Protein AF-A0A6U0KB05-F1 (afdb_monomer_lite)

Radius of gyration: 17.19 Å; chains: 1; bounding box: 41×33×45 Å

Organism: NCBI:txid265543

pLDDT: mean 72.19, std 10.75, range [42.91, 88.06]

Structure (mmCIF, N/CA/C/O backbone):
data_AF-A0A6U0KB05-F1
#
_entry.id   AF-A0A6U0KB05-F1
#
loop_
_atom_site.group_PDB
_atom_site.id
_atom_site.type_symbol
_atom_site.label_atom_id
_atom_site.label_alt_id
_atom_site.label_comp_id
_atom_site.label_asym_id
_atom_site.label_entity_id
_atom_site.label_seq_id
_atom_site.pdbx_PDB_ins_code
_atom_site.Cartn_x
_atom_site.Cartn_y
_atom_site.Cartn_z
_atom_site.occupancy
_atom_site.B_iso_or_equiv
_atom_site.auth_seq_id
_atom_site.auth_comp_id
_atom_site.auth_asym_id
_atom_site.auth_atom_id
_atom_site.pdbx_PDB_model_num
ATOM 1 N N . ILE A 1 1 ? 11.069 2.392 7.521 1.00 43.94 1 ILE A N 1
ATOM 2 C CA . ILE A 1 1 ? 9.882 2.850 8.291 1.00 43.94 1 ILE A CA 1
ATOM 3 C C . ILE A 1 1 ? 8.887 1.695 8.330 1.00 43.94 1 ILE A C 1
ATOM 5 O O . ILE A 1 1 ? 8.514 1.221 7.269 1.00 43.94 1 ILE A O 1
ATOM 9 N N . ASN A 1 2 ? 8.535 1.184 9.514 1.00 46.66 2 ASN A N 1
ATOM 10 C CA . ASN A 1 2 ? 7.581 0.079 9.683 1.00 46.66 2 ASN A CA 1
ATOM 11 C C . ASN A 1 2 ? 6.226 0.661 10.124 1.00 46.66 2 ASN A C 1
ATOM 13 O O . ASN A 1 2 ? 6.179 1.377 11.124 1.00 46.66 2 ASN A O 1
ATOM 17 N N . LEU A 1 3 ? 5.142 0.369 9.396 1.00 53.34 3 LEU A N 1
ATOM 18 C CA . LEU A 1 3 ? 3.786 0.839 9.732 1.00 53.34 3 LEU A CA 1
ATOM 19 C C . LEU A 1 3 ? 3.323 0.333 11.111 1.00 53.34 3 LEU A C 1
ATOM 21 O O . LEU A 1 3 ? 2.650 1.054 11.840 1.00 53.34 3 LEU A O 1
ATOM 25 N N . GLY A 1 4 ? 3.775 -0.854 11.521 1.00 56.69 4 GLY A N 1
ATOM 26 C CA . GLY A 1 4 ? 3.561 -1.422 12.851 1.00 56.69 4 GLY A CA 1
ATOM 27 C C . GLY A 1 4 ? 4.433 -0.813 13.956 1.00 56.69 4 GLY A C 1
ATOM 28 O O . GLY A 1 4 ? 4.312 -1.218 15.107 1.00 56.69 4 GLY A O 1
ATOM 29 N N . ALA A 1 5 ? 5.303 0.158 13.672 1.00 58.22 5 ALA A N 1
ATOM 30 C CA . ALA A 1 5 ? 6.070 0.863 14.705 1.00 58.22 5 ALA A CA 1
ATOM 31 C C . ALA A 1 5 ? 5.366 2.131 15.227 1.00 58.22 5 ALA A C 1
ATOM 33 O O . ALA A 1 5 ? 5.865 2.763 16.156 1.00 58.22 5 ALA A O 1
ATOM 34 N N . ASN A 1 6 ? 4.214 2.513 14.662 1.00 64.62 6 ASN A N 1
ATOM 35 C CA . ASN A 1 6 ? 3.488 3.710 15.083 1.00 64.62 6 ASN A CA 1
ATOM 36 C C . ASN A 1 6 ? 2.859 3.506 16.484 1.00 64.62 6 ASN A C 1
ATOM 38 O O . ASN A 1 6 ? 2.080 2.573 16.665 1.00 64.62 6 ASN A O 1
ATOM 42 N N . PRO A 1 7 ? 3.176 4.344 17.494 1.00 67.69 7 PRO A N 1
ATOM 43 C CA . PRO A 1 7 ? 2.682 4.162 18.862 1.00 67.69 7 PRO A CA 1
ATOM 44 C C . PRO A 1 7 ? 1.182 4.457 19.025 1.00 67.69 7 PRO A C 1
ATOM 46 O O . PRO A 1 7 ? 0.604 4.077 20.039 1.00 67.69 7 PRO A O 1
ATOM 49 N N . VAL A 1 8 ? 0.557 5.116 18.046 1.00 74.56 8 VAL A N 1
ATOM 50 C CA . VAL A 1 8 ? -0.844 5.557 18.092 1.00 74.56 8 VAL A CA 1
ATOM 51 C C . VAL A 1 8 ? -1.741 4.669 17.232 1.00 74.56 8 VAL A C 1
ATOM 53 O O . VAL A 1 8 ? -2.814 4.266 17.681 1.00 74.56 8 VAL A O 1
ATOM 56 N N . LEU A 1 9 ? -1.301 4.338 16.017 1.00 77.38 9 LEU A N 1
ATOM 57 C CA . LEU A 1 9 ? -2.075 3.564 15.044 1.00 77.38 9 LEU A CA 1
ATOM 58 C C . LEU A 1 9 ? -1.408 2.220 14.756 1.00 77.38 9 LEU A C 1
ATOM 60 O O . LEU A 1 9 ? -0.189 2.137 14.635 1.00 77.38 9 LEU A O 1
ATOM 64 N N . ALA A 1 10 ? -2.212 1.175 14.612 1.00 77.88 10 ALA A N 1
ATOM 65 C CA . ALA A 1 10 ? -1.783 -0.125 14.122 1.00 77.88 10 ALA A CA 1
ATOM 66 C C . ALA A 1 10 ? -2.447 -0.406 12.763 1.00 77.88 10 ALA A C 1
ATOM 68 O O . ALA A 1 10 ? -3.619 -0.062 12.589 1.00 77.88 10 ALA A O 1
ATOM 69 N N . PRO A 1 11 ? -1.729 -1.013 11.799 1.00 80.31 11 PRO A N 1
ATOM 70 C CA . PRO A 1 11 ? -2.368 -1.522 10.594 1.00 80.31 11 PRO A CA 1
ATOM 71 C C . PRO A 1 11 ? -3.295 -2.686 10.964 1.00 80.31 11 PRO A C 1
ATOM 73 O O . PRO A 1 11 ? -2.890 -3.577 11.710 1.00 80.31 11 PRO A O 1
ATOM 76 N N . ALA A 1 12 ? -4.524 -2.662 10.454 1.00 79.75 12 ALA A N 1
ATOM 77 C CA . ALA A 1 12 ? -5.487 -3.752 10.577 1.00 79.75 12 ALA A CA 1
ATOM 78 C C . ALA A 1 12 ? -5.513 -4.581 9.288 1.00 79.75 12 ALA A C 1
ATOM 80 O O . ALA A 1 12 ? -5.008 -5.699 9.268 1.00 79.75 12 ALA A O 1
ATOM 81 N N . ALA A 1 13 ? -6.024 -4.002 8.200 1.00 79.50 13 ALA A N 1
ATOM 82 C CA . ALA A 1 13 ? -6.025 -4.610 6.874 1.00 79.50 13 ALA A CA 1
ATOM 83 C C . ALA A 1 13 ? -5.162 -3.786 5.914 1.00 79.50 13 ALA A C 1
ATOM 85 O O . ALA A 1 13 ? -5.209 -2.555 5.915 1.00 79.50 13 ALA A O 1
ATOM 86 N N . ILE A 1 14 ? -4.368 -4.472 5.095 1.00 79.12 14 ILE A N 1
ATOM 87 C CA . ILE A 1 14 ? -3.582 -3.867 4.020 1.00 79.12 14 ILE A CA 1
ATOM 88 C C . ILE A 1 14 ? -3.907 -4.633 2.749 1.00 79.12 14 ILE A C 1
ATOM 90 O O . ILE A 1 14 ? -3.694 -5.840 2.688 1.00 79.12 14 ILE A O 1
ATOM 94 N N . TYR A 1 15 ? -4.402 -3.933 1.737 1.00 81.94 15 TYR A N 1
ATOM 95 C CA . TYR A 1 15 ? -4.640 -4.508 0.420 1.00 81.94 15 TYR A CA 1
ATOM 96 C C . TYR A 1 15 ? -4.297 -3.504 -0.672 1.00 81.94 15 TYR A C 1
ATOM 98 O O . TYR A 1 15 ? -4.194 -2.298 -0.443 1.00 81.94 15 TYR A O 1
ATOM 106 N N . GLN A 1 16 ? -4.083 -4.011 -1.877 1.00 78.12 16 GLN A N 1
ATOM 107 C CA . GLN A 1 16 ? -3.635 -3.210 -3.002 1.00 78.12 16 GLN A CA 1
ATOM 108 C C . GLN A 1 16 ? -4.534 -3.478 -4.202 1.00 78.12 16 GLN A C 1
ATOM 110 O O . GLN A 1 16 ? -4.690 -4.616 -4.632 1.00 78.12 16 GLN A O 1
ATOM 115 N N . LYS A 1 17 ? -5.117 -2.415 -4.758 1.00 81.25 17 LYS A N 1
ATOM 116 C CA . LYS A 1 17 ? -5.836 -2.463 -6.030 1.00 81.25 17 LYS A CA 1
ATOM 117 C C . LYS A 1 17 ? -4.906 -1.973 -7.129 1.00 81.25 17 LYS A C 1
ATOM 119 O O . LYS A 1 17 ? -4.526 -0.803 -7.133 1.00 81.25 17 LYS A O 1
ATOM 124 N N . ILE A 1 18 ? -4.540 -2.858 -8.048 1.00 78.31 18 ILE A N 1
ATOM 125 C CA . ILE A 1 18 ? -3.645 -2.542 -9.164 1.00 78.31 18 ILE A CA 1
ATOM 126 C C . ILE A 1 18 ? -4.476 -2.497 -10.447 1.00 78.31 18 ILE A C 1
ATOM 128 O O . ILE A 1 18 ? -5.057 -3.502 -10.841 1.00 78.31 18 ILE A O 1
ATOM 132 N N . ASP A 1 19 ? -4.526 -1.326 -11.077 1.00 79.81 19 ASP A N 1
ATOM 133 C CA . ASP A 1 19 ? -5.111 -1.088 -12.399 1.00 79.81 19 ASP A CA 1
ATOM 134 C C . ASP A 1 19 ? -4.071 -0.326 -13.241 1.00 79.81 19 ASP A C 1
ATOM 136 O O . ASP A 1 19 ? -3.978 0.905 -13.154 1.00 79.81 19 ASP A O 1
ATOM 140 N N . PRO A 1 20 ? -3.174 -1.044 -13.947 1.00 78.31 20 PRO A N 1
ATOM 141 C CA . PRO A 1 20 ? -1.983 -0.455 -14.549 1.00 78.31 20 PRO A CA 1
ATOM 142 C C . PRO A 1 20 ? -2.296 0.752 -15.455 1.00 78.31 20 PRO A C 1
ATOM 144 O O . PRO A 1 20 ? -3.207 0.680 -16.276 1.00 78.31 20 PRO A O 1
ATOM 147 N N . PRO A 1 21 ? -1.519 1.852 -15.373 1.00 74.75 21 PRO A N 1
ATOM 148 C CA . PRO A 1 21 ? -0.262 2.019 -14.632 1.00 74.75 21 PRO A CA 1
ATOM 149 C C . PRO A 1 21 ? -0.439 2.479 -13.171 1.00 74.75 21 PRO A C 1
ATOM 151 O O . PRO A 1 21 ? 0.536 2.870 -12.524 1.00 74.75 21 PRO A O 1
ATOM 154 N N . THR A 1 22 ? -1.665 2.479 -12.650 1.00 79.62 22 THR A N 1
ATOM 155 C CA . THR A 1 22 ? -2.004 2.999 -11.326 1.00 79.62 22 THR A CA 1
ATOM 156 C C . THR A 1 22 ? -2.159 1.871 -10.305 1.00 79.62 22 THR A C 1
ATOM 158 O O . THR A 1 22 ? -2.719 0.814 -10.569 1.00 79.62 22 THR A O 1
ATOM 161 N N . ALA A 1 23 ? -1.669 2.100 -9.092 1.00 80.44 23 ALA A N 1
ATOM 162 C CA . ALA A 1 23 ? -1.904 1.237 -7.947 1.00 80.44 23 ALA A CA 1
ATOM 163 C C . ALA A 1 23 ? -2.415 2.068 -6.771 1.00 80.44 23 ALA A C 1
ATOM 165 O O . ALA A 1 23 ? -1.831 3.097 -6.423 1.00 80.44 23 ALA A O 1
ATOM 166 N N . VAL A 1 24 ? -3.494 1.609 -6.146 1.00 82.25 24 VAL A N 1
ATOM 167 C CA . VAL A 1 24 ? -4.075 2.200 -4.942 1.00 82.25 24 VAL A CA 1
ATOM 168 C C . VAL A 1 24 ? -3.810 1.251 -3.781 1.00 82.25 24 VAL A C 1
ATOM 170 O O . VAL A 1 24 ? -4.349 0.147 -3.739 1.00 82.25 24 VAL A O 1
ATOM 173 N N . ASN A 1 25 ? -2.960 1.672 -2.848 1.00 81.50 25 ASN A N 1
ATOM 174 C CA . ASN A 1 25 ? -2.724 0.942 -1.605 1.00 81.50 25 ASN A CA 1
ATOM 175 C C . ASN A 1 25 ? -3.758 1.393 -0.584 1.00 81.50 25 ASN A C 1
ATOM 177 O O . ASN A 1 25 ? -3.850 2.586 -0.301 1.00 81.50 25 ASN A O 1
ATOM 181 N N . ILE A 1 26 ? -4.523 0.458 -0.042 1.00 82.75 26 ILE A N 1
ATOM 182 C CA . ILE A 1 26 ? -5.572 0.732 0.926 1.00 82.75 26 ILE A CA 1
ATOM 183 C C . ILE A 1 26 ? -5.140 0.137 2.261 1.00 82.75 26 ILE A C 1
ATOM 185 O O . ILE A 1 26 ? -4.865 -1.057 2.372 1.00 82.75 26 ILE A O 1
ATOM 189 N N . ILE A 1 27 ? -5.006 1.008 3.256 1.00 83.88 27 ILE A N 1
ATOM 190 C CA . ILE A 1 27 ? -4.484 0.687 4.580 1.00 83.88 27 ILE A CA 1
ATOM 191 C C . ILE A 1 27 ? -5.536 1.102 5.599 1.00 83.88 27 ILE A C 1
ATOM 193 O O . ILE A 1 27 ? -5.767 2.294 5.806 1.00 83.88 27 ILE A O 1
ATOM 197 N N . ASP A 1 28 ? -6.142 0.123 6.255 1.00 84.31 28 ASP A N 1
ATOM 198 C CA . ASP A 1 28 ? -7.041 0.358 7.375 1.00 84.31 28 ASP A CA 1
ATOM 199 C C . ASP A 1 28 ? -6.219 0.467 8.659 1.00 84.31 28 ASP A C 1
ATOM 201 O O . ASP A 1 28 ? -5.429 -0.414 9.006 1.00 84.31 28 ASP A O 1
ATOM 205 N N . LEU A 1 29 ? -6.377 1.591 9.348 1.00 84.25 29 LEU A N 1
ATOM 206 C CA . LEU A 1 29 ? -5.658 1.956 10.557 1.00 84.25 29 LEU A CA 1
ATOM 207 C C . LEU A 1 29 ? -6.631 1.955 11.729 1.00 84.25 29 LEU A C 1
ATOM 209 O O . LEU A 1 29 ? -7.668 2.616 11.687 1.00 84.25 29 LEU A O 1
ATOM 213 N N . VAL A 1 30 ? -6.261 1.260 12.799 1.00 84.81 30 VAL A N 1
ATOM 214 C CA . VAL A 1 30 ? -7.014 1.241 14.057 1.00 84.81 30 VAL A CA 1
ATOM 215 C C . VAL A 1 30 ? -6.175 1.844 15.180 1.00 84.81 30 VAL A C 1
ATOM 217 O O . VAL A 1 30 ? -4.941 1.751 15.146 1.00 84.81 30 VAL A O 1
ATOM 220 N N . PRO A 1 31 ? -6.791 2.450 16.208 1.00 81.00 31 PRO A N 1
ATOM 221 C CA . PRO A 1 31 ? -6.075 2.821 17.418 1.00 81.00 31 PRO A CA 1
ATOM 222 C C . PRO A 1 31 ? -5.355 1.609 18.011 1.00 81.00 31 PRO A C 1
ATOM 224 O O . PRO A 1 31 ? -5.935 0.535 18.171 1.00 81.00 31 PRO A O 1
ATOM 227 N N . ARG A 1 32 ? -4.094 1.775 18.410 1.00 79.50 32 ARG A N 1
ATOM 228 C CA . ARG A 1 32 ? -3.309 0.673 18.985 1.00 79.50 32 ARG A CA 1
ATOM 229 C C . ARG A 1 32 ? -3.969 0.067 20.229 1.00 79.50 32 ARG A C 1
ATOM 231 O O . ARG A 1 32 ? -3.918 -1.144 20.418 1.00 79.50 32 ARG A O 1
ATOM 238 N N . ILE A 1 33 ? -4.652 0.874 21.039 1.00 78.94 33 ILE A N 1
ATOM 239 C CA . ILE A 1 33 ? -5.407 0.376 22.197 1.00 78.94 33 ILE A CA 1
ATOM 240 C C . ILE A 1 33 ? -6.531 -0.593 21.798 1.00 78.94 33 ILE A C 1
ATOM 242 O O . ILE A 1 33 ? -6.741 -1.579 22.491 1.00 78.94 33 ILE A O 1
ATOM 246 N N . GLN A 1 34 ? -7.182 -0.377 20.652 1.00 80.12 34 GLN A N 1
ATOM 247 C CA . GLN A 1 34 ? -8.208 -1.277 20.120 1.00 80.12 34 GLN A CA 1
ATOM 248 C C . GLN A 1 34 ? -7.601 -2.597 19.633 1.00 80.12 34 GLN A C 1
ATOM 250 O O . GLN A 1 34 ? -8.201 -3.646 19.826 1.00 80.12 34 GLN A O 1
ATOM 255 N N . SER A 1 35 ? -6.387 -2.570 19.067 1.00 72.81 35 SER A N 1
ATOM 256 C CA . SER A 1 35 ? -5.675 -3.805 18.699 1.00 72.81 35 SER A CA 1
ATOM 257 C C . SER A 1 35 ? -5.213 -4.630 19.911 1.00 72.81 35 SER A C 1
ATOM 259 O O . SER A 1 35 ? -5.003 -5.832 19.789 1.00 72.81 35 SER A O 1
ATOM 261 N N . LEU A 1 36 ? -5.048 -3.993 21.077 1.00 77.44 36 LEU A N 1
ATOM 262 C CA . LEU A 1 36 ? -4.567 -4.633 22.308 1.00 77.44 36 LEU A CA 1
ATOM 263 C C . LEU A 1 36 ? -5.695 -5.038 23.267 1.00 77.44 36 LEU A C 1
ATOM 265 O O . LEU A 1 36 ? -5.503 -5.944 24.074 1.00 77.44 36 LEU A O 1
ATOM 269 N N . LEU A 1 37 ? -6.850 -4.372 23.202 1.00 78.50 37 LEU A N 1
ATOM 270 C CA . LEU A 1 37 ? -8.002 -4.606 24.071 1.00 78.50 37 LEU A CA 1
ATOM 271 C C . LEU A 1 37 ? -9.248 -4.915 23.224 1.00 78.50 37 LEU A C 1
ATOM 273 O O . LEU A 1 37 ? -10.007 -3.997 22.889 1.00 78.50 37 LEU A O 1
ATOM 277 N N . PRO A 1 38 ? -9.483 -6.195 22.881 1.00 66.00 38 PRO A N 1
ATOM 278 C CA . PRO A 1 38 ? -10.697 -6.603 22.183 1.00 66.00 38 PRO A CA 1
ATOM 279 C C . PRO A 1 38 ? -11.913 -6.370 23.096 1.00 66.00 38 PRO A C 1
ATOM 281 O O . PRO A 1 38 ? -12.015 -6.961 24.168 1.00 66.00 38 PRO A O 1
ATOM 284 N N . GLY A 1 39 ? -12.809 -5.462 22.697 1.00 71.94 39 GLY A N 1
ATOM 285 C CA . GLY A 1 39 ? -13.997 -5.071 23.473 1.00 71.94 39 GLY A CA 1
ATOM 286 C C . GLY A 1 39 ? -14.298 -3.570 23.466 1.00 71.94 39 GLY A C 1
ATOM 287 O O . GLY A 1 39 ? -15.392 -3.163 23.852 1.00 71.94 39 GLY A O 1
ATOM 288 N N . LEU A 1 40 ? -13.357 -2.739 23.007 1.00 75.31 40 LEU A N 1
ATOM 289 C CA . LEU A 1 40 ? -13.638 -1.334 22.720 1.00 75.31 40 LEU A CA 1
ATOM 290 C C . LEU A 1 40 ? -14.445 -1.197 21.419 1.00 75.31 40 LEU A C 1
ATOM 292 O O . LEU A 1 40 ? -14.210 -1.969 20.486 1.00 75.31 40 LEU A O 1
ATOM 296 N N . PRO A 1 41 ? -15.347 -0.202 21.326 1.00 76.94 41 PRO A N 1
ATOM 297 C CA . PRO A 1 41 ? -16.022 0.117 20.078 1.00 76.94 41 PRO A CA 1
ATOM 298 C C . PRO A 1 41 ? -14.994 0.372 18.967 1.00 76.94 41 PRO A C 1
ATOM 300 O O . PRO A 1 41 ? -14.039 1.132 19.185 1.00 76.94 41 PRO A O 1
ATOM 303 N N . PRO A 1 42 ? -15.153 -0.254 17.795 1.00 78.44 42 PRO A N 1
ATOM 304 C CA . PRO A 1 42 ? -14.175 -0.142 16.728 1.00 78.44 42 PRO A CA 1
ATOM 305 C C . PRO A 1 42 ? -14.136 1.271 16.135 1.00 78.44 42 PRO A C 1
ATOM 307 O O . PRO A 1 42 ? -15.144 1.959 15.974 1.00 78.44 42 PRO A O 1
ATOM 310 N N . ASN A 1 43 ? -12.922 1.714 15.839 1.00 81.62 43 ASN A N 1
ATOM 311 C CA . ASN A 1 43 ? -12.606 2.927 15.114 1.00 81.62 43 ASN A 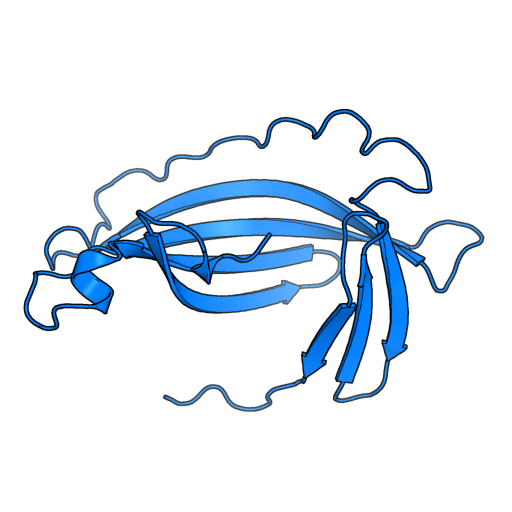CA 1
ATOM 312 C C . ASN A 1 43 ? -11.635 2.551 13.998 1.00 81.62 43 ASN A C 1
ATOM 314 O O . ASN A 1 43 ? -10.551 2.027 14.268 1.00 81.62 43 ASN A O 1
ATOM 318 N N . VAL A 1 44 ? -12.019 2.818 12.757 1.00 84.44 44 VAL A N 1
ATOM 319 C CA . VAL A 1 44 ? -11.247 2.466 11.568 1.00 84.44 44 VAL A CA 1
ATOM 320 C C . VAL A 1 44 ? -11.067 3.712 10.718 1.00 84.44 44 VAL A C 1
ATOM 322 O O . VAL A 1 44 ? -12.033 4.348 10.297 1.00 84.44 44 VAL A O 1
ATOM 325 N N . LEU A 1 45 ? -9.812 4.050 10.447 1.00 83.06 45 LEU A N 1
ATOM 326 C CA . LEU A 1 45 ? -9.422 5.096 9.515 1.00 83.06 45 LEU A CA 1
ATOM 327 C C . LEU A 1 45 ? -8.780 4.445 8.292 1.00 83.06 45 LEU A C 1
ATOM 329 O O . LEU A 1 45 ? -7.732 3.818 8.407 1.00 83.06 45 LEU A O 1
ATOM 333 N N . ARG A 1 46 ? -9.367 4.633 7.115 1.00 84.44 46 ARG A N 1
ATOM 334 C CA . ARG A 1 46 ? -8.824 4.120 5.859 1.00 84.44 46 ARG A CA 1
ATOM 335 C C . ARG A 1 46 ? -7.952 5.161 5.185 1.00 84.44 46 ARG A C 1
ATOM 337 O O . ARG A 1 46 ? -8.394 6.281 4.931 1.00 84.44 46 ARG A O 1
ATOM 344 N N . ALA A 1 47 ? -6.730 4.766 4.858 1.00 82.94 47 ALA A N 1
ATOM 345 C CA . ALA A 1 47 ? -5.820 5.517 4.014 1.00 82.94 47 ALA A CA 1
ATOM 346 C C . ALA A 1 47 ? -5.744 4.877 2.625 1.00 82.94 47 ALA A C 1
ATOM 348 O O . ALA A 1 47 ? -5.306 3.740 2.490 1.00 82.94 47 ALA A O 1
ATOM 349 N N . GLU A 1 48 ? -6.135 5.617 1.591 1.00 82.44 48 GLU A N 1
ATOM 350 C CA . GLU A 1 48 ? -5.980 5.214 0.192 1.00 82.44 48 GLU A CA 1
ATOM 351 C C . GLU A 1 48 ? -4.824 6.003 -0.423 1.00 82.44 48 GLU A C 1
ATOM 353 O O . GLU A 1 48 ? -4.908 7.221 -0.587 1.00 82.44 48 GLU A O 1
ATOM 358 N N . VAL A 1 49 ? -3.735 5.316 -0.759 1.00 81.31 49 VAL A N 1
ATOM 359 C CA . VAL A 1 49 ? -2.528 5.897 -1.351 1.00 81.31 49 VAL A CA 1
ATOM 360 C C . VAL A 1 49 ? -2.476 5.552 -2.827 1.00 81.31 49 VAL A C 1
ATOM 362 O O . VAL A 1 49 ? -2.189 4.415 -3.201 1.00 81.31 49 VAL A O 1
ATOM 365 N N . THR A 1 50 ? -2.736 6.548 -3.671 1.00 80.50 50 THR A N 1
ATOM 366 C CA . THR A 1 50 ? -2.703 6.388 -5.126 1.00 80.50 50 THR A CA 1
ATOM 367 C C . THR A 1 50 ? -1.297 6.635 -5.644 1.00 80.50 50 THR A C 1
ATOM 369 O O . THR A 1 50 ? -0.715 7.702 -5.438 1.00 80.50 50 THR A O 1
ATOM 372 N N . THR A 1 51 ? -0.769 5.654 -6.362 1.00 78.00 51 THR A N 1
ATOM 373 C CA . THR A 1 51 ? 0.568 5.668 -6.950 1.00 78.00 51 THR A CA 1
ATOM 374 C C . THR A 1 51 ? 0.504 5.344 -8.435 1.00 78.00 51 THR A C 1
ATOM 376 O O . THR A 1 51 ? -0.321 4.537 -8.851 1.00 78.00 51 THR A O 1
ATOM 379 N N . THR A 1 52 ? 1.364 5.957 -9.241 1.00 77.00 52 THR A N 1
ATOM 380 C CA . THR A 1 52 ? 1.552 5.591 -10.650 1.00 77.00 52 THR A CA 1
ATOM 381 C C . THR A 1 52 ? 2.966 5.078 -10.846 1.00 77.00 52 THR A C 1
ATOM 383 O O . THR A 1 52 ? 3.929 5.746 -10.462 1.00 77.00 52 THR A O 1
ATOM 386 N N . ALA A 1 53 ? 3.091 3.907 -11.460 1.00 76.00 53 ALA A N 1
ATOM 387 C CA . ALA A 1 53 ? 4.374 3.361 -11.864 1.00 76.00 53 ALA A CA 1
ATOM 388 C C . ALA A 1 53 ? 4.762 3.889 -13.250 1.00 76.00 53 ALA A C 1
ATOM 390 O O . ALA A 1 53 ? 3.935 3.938 -14.160 1.00 76.00 53 ALA A O 1
ATOM 391 N N . TYR A 1 54 ? 6.029 4.257 -13.431 1.00 73.38 54 TYR A N 1
ATOM 392 C CA . TYR A 1 54 ? 6.572 4.589 -14.747 1.00 73.38 54 TYR A CA 1
ATOM 393 C C . TYR A 1 54 ? 7.927 3.919 -14.970 1.00 73.38 54 TYR A C 1
ATOM 395 O O . TYR A 1 54 ? 8.798 3.904 -14.095 1.00 73.38 54 TYR A O 1
ATOM 403 N N . SER A 1 55 ? 8.112 3.374 -16.173 1.00 71.06 55 SER A N 1
ATOM 404 C CA . SER A 1 55 ? 9.406 2.869 -16.624 1.00 71.06 55 SER A CA 1
ATOM 405 C C . SER A 1 55 ? 10.310 4.035 -16.995 1.00 71.06 55 SER A C 1
ATOM 407 O O . SER A 1 55 ? 9.877 4.974 -17.671 1.00 71.06 55 SER A O 1
ATOM 409 N N . ARG A 1 56 ? 11.586 3.968 -16.625 1.00 68.06 56 ARG A N 1
ATOM 410 C CA . ARG A 1 56 ? 12.546 4.994 -17.028 1.00 68.06 56 ARG A CA 1
ATOM 411 C C . ARG A 1 56 ? 13.163 4.661 -18.386 1.00 68.06 56 ARG A C 1
ATOM 413 O O . ARG A 1 56 ? 13.632 3.547 -18.614 1.00 68.06 56 ARG A O 1
ATOM 420 N N . VAL A 1 57 ? 13.226 5.663 -19.263 1.00 64.19 57 VAL A N 1
ATOM 421 C CA . VAL A 1 57 ? 13.950 5.571 -20.539 1.00 64.19 57 VAL A CA 1
ATOM 422 C C . VAL A 1 57 ? 15.405 5.172 -20.252 1.00 64.19 57 VAL A C 1
ATOM 424 O O . VAL A 1 57 ? 16.060 5.787 -19.410 1.00 64.19 57 VAL A O 1
ATOM 427 N N . ASN A 1 58 ? 15.891 4.131 -20.934 1.00 70.62 58 ASN A N 1
ATOM 428 C CA . ASN A 1 58 ? 17.235 3.543 -20.801 1.00 70.62 58 ASN A CA 1
ATOM 429 C C . ASN A 1 58 ? 17.535 2.763 -19.500 1.00 70.62 58 ASN A C 1
ATOM 431 O O . ASN A 1 58 ? 18.695 2.439 -19.260 1.00 70.62 58 ASN A O 1
ATOM 435 N N . MET A 1 59 ? 16.538 2.431 -18.665 1.00 69.94 59 MET A N 1
ATOM 436 C CA . MET A 1 59 ? 16.733 1.587 -17.469 1.00 69.94 59 MET A CA 1
ATOM 437 C C . MET A 1 59 ? 15.562 0.600 -17.275 1.00 69.94 59 MET A C 1
ATOM 439 O O . MET A 1 59 ? 14.713 0.828 -16.416 1.00 69.94 59 MET A O 1
ATOM 443 N N . PRO A 1 60 ? 15.497 -0.502 -18.049 1.00 67.94 60 PRO A N 1
ATOM 444 C CA . PRO A 1 60 ? 14.336 -1.402 -18.077 1.00 67.94 60 PRO A CA 1
ATOM 445 C C . PRO A 1 60 ? 14.061 -2.136 -16.752 1.00 67.94 60 PRO A C 1
ATOM 447 O O . PRO A 1 60 ? 12.927 -2.527 -16.507 1.00 67.94 60 PRO A O 1
ATOM 450 N N . GLY A 1 61 ? 15.065 -2.292 -15.882 1.00 70.19 61 GLY A N 1
ATOM 451 C CA . GLY A 1 61 ? 14.908 -2.894 -14.549 1.00 70.19 61 GLY A CA 1
ATOM 452 C C . GLY A 1 61 ? 14.535 -1.908 -13.436 1.00 70.19 61 GLY A C 1
ATOM 453 O O . GLY A 1 61 ? 14.463 -2.307 -12.277 1.00 70.19 61 GLY A O 1
ATOM 454 N N . ARG A 1 62 ? 14.333 -0.621 -13.755 1.00 71.69 62 ARG A N 1
ATOM 455 C CA . ARG A 1 62 ? 14.061 0.428 -12.766 1.00 71.69 62 ARG A CA 1
ATOM 456 C C . ARG A 1 62 ? 12.692 1.050 -12.986 1.00 71.69 62 ARG A C 1
ATOM 458 O O . ARG A 1 62 ? 12.389 1.564 -14.065 1.00 71.69 62 ARG A O 1
ATOM 465 N N . VAL A 1 63 ? 11.910 1.077 -11.916 1.00 73.75 63 VAL A N 1
ATOM 466 C CA . VAL A 1 63 ? 10.575 1.667 -11.886 1.00 73.75 63 VAL A CA 1
ATOM 467 C C . VAL A 1 63 ? 10.569 2.821 -10.894 1.00 73.75 63 VAL A C 1
ATOM 469 O O . VAL A 1 63 ? 11.030 2.705 -9.757 1.00 73.75 63 VAL A O 1
ATOM 472 N N . GLY A 1 64 ? 10.070 3.969 -11.343 1.00 71.44 64 GLY A N 1
ATOM 473 C CA . GLY A 1 64 ? 9.736 5.071 -10.450 1.00 71.44 64 GLY A CA 1
ATOM 474 C C . GLY A 1 64 ? 8.285 4.952 -10.004 1.00 71.44 64 GLY A C 1
ATOM 475 O O . GLY A 1 64 ? 7.421 4.605 -10.812 1.00 71.44 64 GLY A O 1
ATOM 476 N N . LEU A 1 65 ? 8.016 5.258 -8.734 1.00 73.25 65 LEU A N 1
ATOM 477 C CA . LEU A 1 65 ? 6.654 5.433 -8.239 1.00 73.25 65 LEU A CA 1
ATOM 478 C C . LEU A 1 65 ? 6.386 6.920 -8.017 1.00 73.25 65 LEU A C 1
ATOM 480 O O . LEU A 1 65 ? 7.099 7.591 -7.271 1.00 73.25 65 LEU A O 1
ATOM 484 N N . VAL A 1 66 ? 5.333 7.430 -8.648 1.00 73.19 66 VAL A N 1
ATOM 485 C CA . VAL A 1 66 ? 4.789 8.758 -8.363 1.00 73.19 66 VAL A CA 1
ATOM 486 C C . VAL A 1 66 ? 3.651 8.596 -7.373 1.00 73.19 66 VAL A C 1
ATOM 488 O O . VAL A 1 66 ? 2.665 7.932 -7.674 1.00 73.19 66 VAL A O 1
ATOM 491 N N . PHE A 1 67 ? 3.770 9.210 -6.201 1.00 71.25 67 PHE A N 1
ATOM 492 C CA . PHE A 1 67 ? 2.679 9.300 -5.233 1.00 71.25 67 PHE A CA 1
ATOM 493 C C . PHE A 1 67 ? 1.770 10.459 -5.641 1.00 71.25 67 PHE A C 1
ATOM 495 O O . PHE A 1 67 ? 2.162 11.619 -5.531 1.00 71.25 67 PHE A O 1
ATOM 502 N N . ASN A 1 68 ? 0.579 10.149 -6.148 1.00 72.94 68 ASN A N 1
ATOM 503 C CA . ASN A 1 68 ? -0.333 11.154 -6.695 1.00 72.94 68 ASN A CA 1
ATOM 50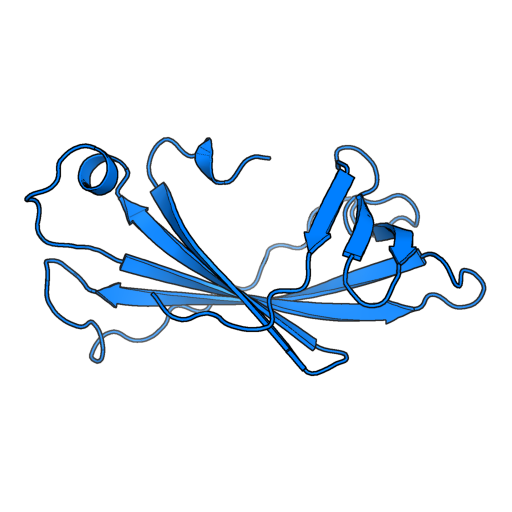4 C C . ASN A 1 68 ? -1.168 11.814 -5.598 1.00 72.94 68 ASN A C 1
ATOM 506 O O . ASN A 1 68 ? -1.293 13.034 -5.554 1.00 72.94 68 ASN A O 1
ATOM 510 N N . SER A 1 69 ? -1.755 11.005 -4.716 1.00 72.94 69 SER A N 1
ATOM 511 C CA . SER A 1 69 ? -2.696 11.486 -3.706 1.00 72.94 69 SER A CA 1
ATOM 512 C C . SER A 1 69 ? -2.833 10.503 -2.558 1.00 72.94 69 SER A C 1
ATOM 514 O O . SER A 1 69 ? -2.680 9.293 -2.743 1.00 72.94 69 SER A O 1
ATOM 516 N N . VAL A 1 70 ? -3.196 11.033 -1.388 1.00 75.69 70 VAL A N 1
ATOM 517 C CA . VAL A 1 70 ? -3.674 10.229 -0.267 1.00 75.69 70 VAL A CA 1
ATOM 518 C C . VAL A 1 70 ? -5.021 10.735 0.207 1.00 75.69 70 VAL A C 1
ATOM 520 O O . VAL A 1 70 ? -5.216 11.927 0.446 1.00 75.69 70 VAL A O 1
ATOM 523 N N . LYS A 1 71 ? -5.957 9.802 0.334 1.00 78.06 71 LYS A N 1
ATOM 524 C CA . LYS A 1 71 ? -7.286 10.044 0.875 1.00 78.06 71 LYS A CA 1
ATOM 525 C C . LYS A 1 71 ? -7.376 9.361 2.229 1.00 78.06 71 LYS A C 1
ATOM 527 O O . LYS A 1 71 ? -7.147 8.159 2.322 1.00 78.06 71 LYS A O 1
ATOM 532 N N . LEU A 1 72 ? -7.681 10.129 3.268 1.00 79.62 72 LEU A N 1
ATOM 533 C CA . LEU A 1 72 ? -7.981 9.601 4.592 1.00 79.62 72 LEU A CA 1
ATOM 534 C C . LEU A 1 72 ? -9.488 9.698 4.800 1.00 79.62 72 LEU A C 1
ATOM 536 O O . LEU A 1 72 ? -10.060 10.784 4.711 1.00 79.62 72 LEU A O 1
ATOM 540 N N . GLN A 1 73 ? -10.140 8.574 5.062 1.00 79.50 73 GLN A N 1
ATOM 541 C CA . GLN A 1 73 ? -11.572 8.545 5.333 1.00 79.50 73 GLN A CA 1
ATOM 542 C C . GLN A 1 73 ? -11.847 7.699 6.573 1.00 79.50 73 GLN A C 1
ATOM 544 O O . GLN A 1 73 ? -11.343 6.576 6.668 1.00 79.50 73 GLN A O 1
ATOM 549 N N . PRO A 1 74 ? -12.607 8.217 7.548 1.00 80.38 74 PRO A N 1
ATOM 550 C CA . PRO A 1 74 ? -13.165 7.367 8.584 1.00 80.38 74 PRO A CA 1
ATOM 551 C C . PRO A 1 74 ? -14.052 6.313 7.909 1.00 80.38 74 PRO A C 1
ATOM 553 O O . PRO A 1 74 ? -14.861 6.655 7.053 1.00 80.38 74 PRO A O 1
ATOM 556 N N . VAL A 1 75 ? -13.864 5.044 8.256 1.00 83.06 75 VAL A N 1
ATOM 557 C CA . VAL A 1 75 ? -14.751 3.940 7.850 1.00 83.06 75 VAL A CA 1
ATOM 558 C C . VAL A 1 75 ? -15.716 3.635 8.985 1.00 83.06 75 VAL A C 1
ATOM 560 O O . VAL A 1 75 ? -16.908 3.459 8.763 1.00 83.06 75 VAL A O 1
ATOM 563 N N . GLU A 1 76 ? -15.209 3.646 10.216 1.00 80.81 76 GLU A N 1
ATOM 564 C CA . GLU A 1 76 ? -15.990 3.345 11.407 1.00 80.81 76 GLU A CA 1
ATOM 565 C C . GLU A 1 76 ? -15.540 4.243 12.557 1.00 80.81 76 GLU A C 1
ATOM 567 O O . GLU A 1 76 ? -14.340 4.450 12.760 1.00 80.81 76 GLU A O 1
ATOM 572 N N . VAL A 1 77 ? -16.494 4.793 13.308 1.00 79.31 77 VAL A N 1
ATOM 573 C CA . VAL A 1 77 ? -16.234 5.614 14.495 1.00 79.31 77 VAL A CA 1
ATOM 574 C C . VAL A 1 77 ? -17.133 5.129 15.624 1.00 79.31 77 VAL A C 1
ATOM 576 O O . VAL A 1 77 ? -18.355 5.194 15.531 1.00 79.31 77 VAL A O 1
ATOM 579 N N . MET A 1 78 ? -16.523 4.662 16.712 1.00 79.31 78 MET A N 1
ATOM 580 C CA . MET A 1 78 ? -17.215 4.109 17.880 1.00 79.31 78 MET A CA 1
ATOM 581 C C . MET A 1 78 ? -18.252 3.019 17.542 1.00 79.31 78 MET A C 1
ATOM 583 O O . MET A 1 78 ? -19.310 2.963 18.168 1.00 79.31 78 MET A O 1
ATOM 587 N N . GLY A 1 79 ? -17.968 2.147 16.572 1.00 72.62 79 GLY A N 1
ATOM 588 C CA . GLY A 1 79 ? -18.893 1.080 16.163 1.00 72.62 79 GLY A CA 1
ATOM 589 C C . GLY A 1 79 ? -20.013 1.507 15.215 1.00 72.62 79 GLY A C 1
ATOM 590 O O . GLY A 1 79 ? -20.929 0.727 14.975 1.00 72.62 79 GLY A O 1
ATOM 591 N N . MET A 1 80 ? -19.985 2.746 14.719 1.00 75.25 80 MET A N 1
ATOM 592 C CA . MET A 1 80 ? -20.939 3.250 13.732 1.00 75.25 80 MET A CA 1
ATOM 593 C C . MET A 1 80 ? -20.232 3.486 12.397 1.00 75.25 80 MET A C 1
ATOM 595 O O . MET A 1 80 ? -19.160 4.099 12.367 1.00 75.25 80 MET A O 1
ATOM 599 N N . GLU A 1 81 ? -20.844 3.030 11.301 1.00 77.31 81 GLU A N 1
ATOM 600 C CA . GLU A 1 81 ? -20.362 3.300 9.943 1.00 77.31 81 GLU A CA 1
ATOM 601 C C . GLU A 1 81 ? -20.289 4.810 9.700 1.00 77.31 81 GLU A C 1
ATOM 603 O O . GLU A 1 81 ? -21.218 5.571 9.989 1.00 77.31 81 GLU A O 1
ATOM 608 N N . ALA A 1 82 ? -19.149 5.254 9.185 1.00 71.19 82 ALA A N 1
ATOM 609 C CA . ALA A 1 82 ? -18.837 6.664 9.031 1.00 71.19 82 ALA A CA 1
ATOM 610 C C . ALA A 1 82 ? -19.246 7.234 7.661 1.00 71.19 82 ALA A C 1
ATOM 612 O O . ALA A 1 82 ? -18.692 8.247 7.234 1.00 71.19 82 ALA A O 1
ATOM 613 N N . ASP A 1 83 ? -20.255 6.647 7.009 1.00 65.56 83 ASP A N 1
ATOM 614 C CA . ASP A 1 83 ? -20.786 7.069 5.700 1.00 65.56 83 ASP A CA 1
ATOM 615 C C . ASP A 1 83 ? -21.226 8.548 5.657 1.00 65.56 83 ASP A C 1
ATOM 617 O O . ASP A 1 83 ? -21.308 9.157 4.590 1.00 65.56 83 ASP A O 1
ATOM 621 N N . ALA A 1 84 ? -21.472 9.158 6.821 1.00 58.88 84 ALA A N 1
ATOM 622 C CA . ALA A 1 84 ? -21.851 10.563 6.967 1.00 58.88 84 ALA A CA 1
ATOM 623 C C . ALA A 1 84 ? -20.668 11.540 7.152 1.00 58.88 84 ALA A C 1
ATOM 625 O O . ALA A 1 84 ? -20.897 12.751 7.234 1.00 58.88 84 ALA A O 1
ATOM 626 N N . LEU A 1 85 ? -19.418 11.065 7.249 1.00 57.81 85 LEU A N 1
ATOM 627 C CA . LEU A 1 85 ? -18.248 11.923 7.457 1.00 57.81 85 LEU A CA 1
ATOM 628 C C . LEU A 1 85 ? -17.511 12.187 6.135 1.00 57.81 85 LEU A C 1
ATOM 630 O O . LEU A 1 85 ? -17.108 11.245 5.451 1.00 57.81 85 LEU A O 1
ATOM 634 N N . PRO A 1 86 ? -17.291 13.460 5.752 1.00 56.19 86 PRO A N 1
ATOM 635 C CA . PRO A 1 86 ? -16.609 13.767 4.505 1.00 56.19 86 PRO A CA 1
ATOM 636 C C . PRO A 1 86 ? -15.155 13.263 4.544 1.00 56.19 86 PRO A C 1
ATOM 638 O O . PRO A 1 86 ? -14.469 13.441 5.557 1.00 56.19 86 PRO A O 1
ATOM 641 N N . PRO A 1 87 ? -14.647 12.671 3.448 1.00 59.00 87 PRO A N 1
ATOM 642 C CA . PRO A 1 87 ? -13.259 12.243 3.370 1.00 59.00 87 PRO A CA 1
ATOM 643 C C . PRO A 1 87 ? -12.321 13.453 3.442 1.00 59.00 87 PRO A C 1
ATOM 645 O O . PRO A 1 87 ? -12.530 14.466 2.771 1.00 59.00 87 PRO A O 1
ATOM 648 N N . VAL A 1 88 ? -11.248 13.333 4.221 1.00 59.72 88 VAL A N 1
ATOM 649 C CA . VAL A 1 88 ? -10.207 14.357 4.331 1.00 59.72 88 VAL A CA 1
ATOM 650 C C . VAL A 1 88 ? -9.080 13.992 3.365 1.00 59.72 88 VAL A C 1
ATOM 652 O O . VAL A 1 88 ? -8.278 13.089 3.605 1.00 59.72 88 VAL A O 1
ATOM 655 N N . GLY A 1 89 ? -9.029 14.686 2.229 1.00 54.88 89 GLY A N 1
ATOM 656 C CA . GLY A 1 89 ? -7.920 14.589 1.281 1.00 54.88 89 GLY A CA 1
ATOM 657 C C . GLY A 1 89 ? -6.768 15.489 1.718 1.00 54.88 89 GLY A C 1
ATOM 658 O O . GLY A 1 89 ? -6.932 16.706 1.777 1.00 54.88 89 GLY A O 1
ATOM 659 N N . ILE A 1 90 ? -5.603 14.911 2.010 1.00 55.84 90 ILE A N 1
ATOM 660 C CA . ILE A 1 90 ? -4.382 15.671 2.296 1.00 55.84 90 ILE A CA 1
ATOM 661 C C . ILE A 1 90 ? -3.387 15.368 1.179 1.00 55.84 90 ILE A C 1
ATOM 663 O O . ILE A 1 90 ? -3.032 14.214 0.940 1.00 55.84 90 ILE A O 1
ATOM 667 N N . ASN A 1 91 ? -2.923 16.407 0.486 1.00 52.59 91 ASN A N 1
ATOM 668 C CA . ASN A 1 91 ? -1.850 16.256 -0.491 1.00 52.59 91 ASN A CA 1
ATOM 669 C C . ASN A 1 91 ? -0.535 15.966 0.235 1.00 52.59 91 ASN A C 1
ATOM 671 O O . ASN A 1 91 ? -0.204 16.632 1.218 1.00 52.59 91 ASN A O 1
ATOM 675 N N . PHE A 1 92 ? 0.230 14.989 -0.255 1.00 48.34 92 PHE A N 1
ATOM 676 C CA . PHE A 1 92 ? 1.527 14.680 0.337 1.00 48.34 92 PHE A CA 1
ATOM 677 C C . PHE A 1 92 ? 2.491 15.862 0.172 1.00 48.34 92 PHE A C 1
ATOM 679 O O . PHE A 1 92 ? 2.608 16.404 -0.933 1.00 48.34 92 PHE A O 1
ATOM 686 N N . PRO A 1 93 ? 3.231 16.249 1.226 1.00 48.50 93 PRO A N 1
ATOM 687 C CA . PRO A 1 93 ? 4.398 17.088 1.036 1.00 48.50 93 PRO A CA 1
ATOM 688 C C . PRO A 1 93 ? 5.401 16.317 0.173 1.00 48.50 93 PRO A C 1
ATOM 690 O O . PRO A 1 93 ? 5.699 15.148 0.431 1.00 48.50 93 PRO A O 1
ATOM 693 N N . LYS A 1 94 ? 5.922 16.969 -0.870 1.00 53.50 94 LYS A N 1
ATOM 694 C CA . LYS A 1 94 ? 7.031 16.413 -1.651 1.00 53.50 94 LYS A CA 1
ATOM 695 C C . LYS A 1 94 ? 8.202 16.174 -0.701 1.00 53.50 94 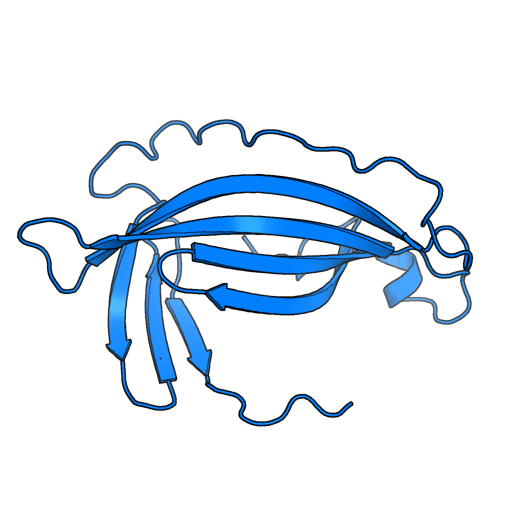LYS A C 1
ATOM 697 O O . LYS A 1 94 ? 8.616 17.100 -0.008 1.00 53.50 94 LYS A O 1
ATOM 702 N N . ILE A 1 95 ? 8.710 14.943 -0.653 1.00 53.69 95 ILE A N 1
ATOM 703 C CA . ILE A 1 95 ? 9.850 14.594 0.199 1.00 53.69 95 ILE A CA 1
ATOM 704 C C . ILE A 1 95 ? 11.081 15.342 -0.340 1.00 53.69 95 ILE A C 1
ATOM 706 O O . ILE A 1 95 ? 11.483 15.082 -1.479 1.00 53.69 95 ILE A O 1
ATOM 710 N N . PRO A 1 96 ? 11.692 16.260 0.433 1.00 50.66 96 PRO A N 1
ATOM 711 C CA . PRO A 1 96 ? 12.901 16.952 -0.002 1.00 50.66 96 PRO A CA 1
ATOM 712 C C . PRO A 1 96 ? 14.009 15.933 -0.303 1.00 50.66 96 PRO A C 1
ATOM 714 O O . PRO A 1 96 ? 14.283 15.060 0.517 1.00 50.66 96 PRO A O 1
ATOM 717 N N . GLY A 1 97 ? 14.635 16.021 -1.480 1.00 54.34 97 GLY A N 1
ATOM 718 C CA . GLY A 1 97 ? 15.697 15.094 -1.902 1.00 54.34 97 GLY A CA 1
ATOM 719 C C . GLY A 1 97 ? 15.226 13.836 -2.647 1.00 54.34 97 GLY A C 1
ATOM 720 O O . GLY A 1 97 ? 16.059 13.016 -3.028 1.00 54.34 97 GLY A O 1
ATOM 721 N N . ALA A 1 98 ? 13.923 13.685 -2.914 1.00 53.41 98 ALA A N 1
ATOM 722 C CA . ALA A 1 98 ? 13.396 12.604 -3.757 1.00 53.41 98 ALA A CA 1
ATOM 723 C C . ALA A 1 98 ? 13.655 12.798 -5.268 1.00 53.41 98 ALA A C 1
ATOM 725 O O . ALA A 1 98 ? 13.502 11.853 -6.040 1.00 53.41 98 ALA A O 1
ATOM 726 N N . ASP A 1 99 ? 14.084 13.994 -5.683 1.00 54.66 99 ASP A N 1
ATOM 727 C CA . ASP A 1 99 ? 14.185 14.394 -7.094 1.00 54.66 99 ASP A CA 1
ATOM 728 C C . ASP A 1 99 ? 15.453 13.872 -7.810 1.00 54.66 99 ASP A C 1
ATOM 730 O O . ASP A 1 99 ? 15.582 13.988 -9.030 1.00 54.66 99 ASP A O 1
ATOM 734 N N . GLY A 1 100 ? 16.403 13.280 -7.075 1.00 57.19 100 GLY A N 1
ATOM 735 C CA . GLY A 1 100 ? 17.626 12.687 -7.633 1.00 57.19 100 GLY A CA 1
ATOM 736 C C . GLY A 1 100 ? 17.418 11.251 -8.125 1.00 57.19 100 GLY A C 1
ATOM 737 O O . GLY A 1 100 ? 16.625 10.513 -7.560 1.00 57.19 100 GLY A O 1
ATOM 738 N N . SER 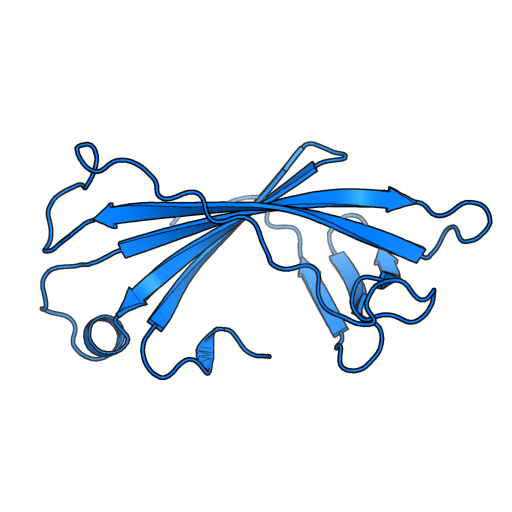A 1 101 ? 18.172 10.796 -9.132 1.00 57.84 101 SER A N 1
ATOM 739 C CA . SER A 1 101 ? 18.082 9.432 -9.709 1.00 57.84 101 SER A CA 1
ATOM 740 C C . SER A 1 101 ? 18.374 8.271 -8.737 1.00 57.84 101 SER A C 1
ATOM 742 O O . SER A 1 101 ? 18.188 7.106 -9.099 1.00 57.84 101 SER A O 1
ATOM 744 N N . SER A 1 102 ? 18.849 8.595 -7.536 1.00 59.59 102 SER A N 1
ATOM 745 C CA . SER A 1 102 ? 19.120 7.713 -6.398 1.00 59.59 102 SER A CA 1
ATOM 746 C C . SER A 1 102 ? 18.211 7.999 -5.194 1.00 59.59 102 SER A C 1
ATOM 748 O O . SER A 1 102 ? 18.471 7.503 -4.105 1.00 59.59 102 SER A O 1
ATOM 750 N N . GLY A 1 103 ? 17.177 8.827 -5.361 1.00 63.41 103 GLY A N 1
ATOM 751 C CA . GLY A 1 103 ? 16.259 9.194 -4.289 1.00 63.41 103 GLY A CA 1
ATOM 752 C C . GLY A 1 103 ? 15.397 8.014 -3.819 1.00 63.41 103 GLY A C 1
ATOM 753 O O . GLY A 1 103 ? 15.219 7.038 -4.555 1.00 63.41 103 GLY A O 1
ATOM 754 N N . PRO A 1 104 ? 14.790 8.106 -2.626 1.00 61.72 104 PRO A N 1
ATOM 755 C CA . PRO A 1 104 ? 13.986 7.030 -2.039 1.00 61.72 104 PRO A CA 1
ATOM 756 C C . PRO A 1 104 ? 12.682 6.726 -2.803 1.00 61.72 104 PRO A C 1
ATOM 758 O O . PRO A 1 104 ? 11.972 5.791 -2.445 1.00 61.72 104 PRO A O 1
ATOM 761 N N . GLY A 1 105 ? 12.333 7.496 -3.840 1.00 64.62 105 GLY A N 1
ATOM 762 C CA . GLY A 1 105 ? 11.155 7.256 -4.689 1.00 64.62 105 GLY A CA 1
ATOM 763 C C . GLY A 1 105 ? 11.358 6.216 -5.799 1.00 64.62 105 GLY A C 1
ATOM 764 O O . GLY A 1 105 ? 10.416 5.917 -6.534 1.00 64.62 105 GLY A O 1
ATOM 765 N N . TYR A 1 106 ? 12.573 5.680 -5.944 1.00 71.75 106 TYR A N 1
ATOM 766 C CA . TYR A 1 106 ? 12.920 4.726 -6.997 1.00 71.75 106 TYR A CA 1
ATOM 767 C C . TYR A 1 106 ? 13.065 3.308 -6.463 1.00 71.75 106 TYR A C 1
ATOM 769 O O . TYR A 1 106 ? 13.614 3.092 -5.378 1.00 71.75 106 TYR A O 1
ATOM 777 N N . PHE A 1 107 ? 12.624 2.360 -7.289 1.00 76.50 107 PHE A N 1
ATOM 778 C CA . PHE A 1 107 ? 12.670 0.942 -6.998 1.00 76.50 107 PHE A CA 1
ATOM 779 C C . PHE A 1 107 ? 13.354 0.183 -8.137 1.00 76.50 107 PHE A C 1
ATOM 781 O O . PHE A 1 107 ? 13.037 0.371 -9.315 1.00 76.50 107 PHE A O 1
ATOM 788 N N . ASP A 1 108 ? 14.295 -0.679 -7.773 1.00 78.06 108 ASP A N 1
ATOM 789 C CA . ASP A 1 108 ? 14.943 -1.613 -8.686 1.00 78.06 108 ASP A CA 1
ATOM 790 C C . ASP A 1 108 ? 14.233 -2.965 -8.599 1.00 78.06 108 ASP A C 1
ATOM 792 O O . ASP A 1 108 ? 14.118 -3.538 -7.513 1.00 78.06 108 ASP A O 1
ATOM 796 N N . ILE A 1 109 ? 13.745 -3.469 -9.733 1.00 81.31 109 ILE A N 1
ATOM 797 C CA . ILE A 1 109 ? 13.172 -4.813 -9.829 1.00 81.31 109 ILE A CA 1
ATOM 798 C C . ILE A 1 109 ? 14.333 -5.801 -9.832 1.00 81.31 109 ILE A C 1
ATOM 800 O O . ILE A 1 109 ? 15.194 -5.763 -10.710 1.00 81.31 109 ILE A O 1
ATOM 804 N N . LEU A 1 110 ? 14.355 -6.682 -8.839 1.00 84.56 110 LEU A N 1
ATOM 805 C CA . LEU A 1 110 ? 15.388 -7.704 -8.694 1.00 84.56 110 LEU A CA 1
ATOM 806 C C . LEU A 1 110 ? 14.929 -9.049 -9.246 1.00 84.56 110 LEU A C 1
ATOM 808 O O . LEU A 1 110 ? 15.744 -9.811 -9.759 1.00 84.56 110 LEU A O 1
ATOM 812 N N . TYR A 1 111 ? 13.633 -9.336 -9.131 1.00 81.69 111 TYR A N 1
ATOM 813 C CA . TYR A 1 111 ? 13.030 -10.577 -9.594 1.00 81.69 111 TYR A CA 1
ATOM 814 C C . TYR A 1 111 ? 11.552 -10.359 -9.912 1.00 81.69 111 TYR A C 1
ATOM 816 O O . TYR A 1 111 ? 10.866 -9.665 -9.165 1.00 81.69 111 TYR A O 1
ATOM 824 N N . LEU A 1 112 ? 11.074 -10.947 -11.004 1.00 84.19 112 LEU A N 1
ATOM 825 C CA . LEU A 1 112 ? 9.667 -10.953 -11.388 1.00 84.19 112 LEU A CA 1
ATOM 826 C C . LEU A 1 112 ? 9.359 -12.278 -12.087 1.00 84.19 112 LEU A C 1
ATOM 828 O O . LEU A 1 112 ? 9.974 -12.584 -13.110 1.00 84.19 112 LEU A O 1
ATOM 832 N N . ASP A 1 113 ? 8.398 -13.022 -11.557 1.00 88.06 113 ASP A N 1
ATOM 833 C CA . ASP A 1 113 ? 7.771 -14.163 -12.220 1.00 88.06 113 ASP A CA 1
ATOM 834 C C . ASP A 1 113 ? 6.232 -14.041 -12.166 1.00 88.06 113 ASP A C 1
ATOM 836 O O . ASP A 1 113 ? 5.697 -12.952 -11.942 1.00 88.06 113 ASP A O 1
ATOM 840 N N . ALA A 1 114 ? 5.512 -15.129 -12.453 1.00 83.94 114 ALA A N 1
ATOM 841 C CA . ALA A 1 114 ? 4.048 -15.134 -12.470 1.00 83.94 114 ALA A CA 1
ATOM 842 C C . ALA A 1 114 ? 3.411 -14.896 -11.087 1.00 83.94 114 ALA A C 1
ATOM 844 O O . ALA A 1 114 ? 2.293 -14.383 -11.021 1.00 83.94 114 ALA A O 1
ATOM 845 N N . ASP A 1 115 ? 4.122 -15.230 -10.009 1.00 85.44 115 ASP A N 1
ATOM 846 C CA . ASP A 1 115 ? 3.574 -15.319 -8.658 1.00 85.44 115 ASP A CA 1
ATOM 847 C C . ASP A 1 115 ? 4.328 -14.443 -7.651 1.00 85.44 115 ASP A C 1
ATOM 849 O O . ASP A 1 115 ? 3.849 -14.228 -6.543 1.00 85.44 115 ASP A O 1
ATOM 853 N N . THR A 1 116 ? 5.506 -13.929 -7.997 1.00 81.94 116 THR A N 1
ATOM 854 C CA . THR A 1 116 ? 6.423 -13.245 -7.088 1.00 81.94 116 THR A CA 1
ATOM 855 C C . THR A 1 116 ? 7.102 -12.057 -7.760 1.00 81.94 116 THR A C 1
ATOM 857 O O . THR A 1 116 ? 7.691 -12.151 -8.837 1.00 81.94 116 THR A O 1
ATOM 860 N N . LEU A 1 117 ? 7.104 -10.928 -7.057 1.00 82.12 117 LEU A N 1
ATOM 861 C CA . LEU A 1 117 ? 7.860 -9.729 -7.399 1.00 82.12 117 LEU A CA 1
ATOM 862 C C . LEU A 1 117 ? 8.768 -9.356 -6.223 1.00 82.12 117 LEU A C 1
ATOM 864 O O . LEU A 1 117 ? 8.295 -9.110 -5.116 1.00 82.12 117 LEU A O 1
ATOM 868 N N . ILE A 1 118 ? 10.073 -9.254 -6.476 1.00 81.94 118 ILE A N 1
ATOM 869 C CA . ILE A 1 118 ? 11.060 -8.745 -5.518 1.00 81.94 118 ILE A CA 1
ATOM 870 C C . ILE A 1 118 ? 11.631 -7.441 -6.051 1.00 81.94 118 ILE A C 1
ATOM 872 O O . ILE A 1 118 ? 12.165 -7.384 -7.161 1.00 81.94 118 ILE A O 1
ATOM 876 N N . TYR A 1 119 ? 11.569 -6.394 -5.239 1.00 82.94 119 TYR A N 1
ATOM 877 C CA . TYR A 1 119 ? 12.052 -5.074 -5.614 1.00 82.94 119 TYR A CA 1
ATOM 878 C C . TYR A 1 119 ? 12.681 -4.353 -4.425 1.00 82.94 119 TYR A C 1
ATOM 880 O O . TYR A 1 119 ? 12.309 -4.558 -3.270 1.00 82.94 119 TYR A O 1
ATOM 888 N N . LYS A 1 120 ? 13.681 -3.518 -4.704 1.00 81.62 120 LYS A N 1
ATOM 889 C CA . LYS A 1 120 ? 14.456 -2.792 -3.696 1.00 81.62 120 LYS A CA 1
ATOM 890 C C . LYS A 1 120 ? 14.243 -1.297 -3.840 1.00 81.62 120 LYS A C 1
ATOM 892 O O . LYS A 1 120 ? 14.445 -0.753 -4.918 1.00 81.62 120 LYS A O 1
ATOM 897 N N . GLN A 1 121 ? 13.911 -0.631 -2.741 1.00 76.81 121 GLN A N 1
ATOM 898 C CA . GLN A 1 121 ? 13.901 0.826 -2.655 1.00 76.81 121 GLN A CA 1
ATOM 899 C C . GLN A 1 121 ? 15.321 1.365 -2.437 1.00 76.81 121 GLN A C 1
ATOM 901 O O . GLN A 1 121 ? 16.081 0.812 -1.639 1.00 76.81 121 GLN A O 1
ATOM 906 N N . ASN A 1 122 ? 15.670 2.458 -3.117 1.00 71.62 122 ASN A N 1
ATOM 907 C CA . ASN A 1 122 ? 16.941 3.157 -2.897 1.00 71.62 122 ASN A CA 1
ATOM 908 C C . ASN A 1 122 ? 17.071 3.707 -1.464 1.00 71.62 122 ASN A C 1
ATOM 910 O O . ASN A 1 122 ? 16.071 4.008 -0.811 1.00 71.62 122 ASN A O 1
ATOM 914 N N . ASP A 1 123 ? 18.308 3.840 -0.976 1.00 64.06 123 ASP A N 1
ATOM 915 C CA . ASP A 1 123 ? 18.600 4.198 0.418 1.00 64.06 123 ASP A CA 1
ATOM 916 C C . ASP A 1 123 ? 17.957 5.531 0.853 1.00 64.06 123 ASP A C 1
ATOM 918 O O . ASP A 1 123 ? 18.001 6.510 0.101 1.00 64.06 123 ASP A O 1
ATOM 922 N N . PRO A 1 124 ? 17.376 5.604 2.072 1.00 56.53 124 PRO A N 1
ATOM 923 C CA . PRO A 1 124 ? 17.384 4.607 3.159 1.00 56.53 124 PRO A CA 1
ATOM 924 C C . PRO A 1 124 ? 16.228 3.571 3.095 1.00 56.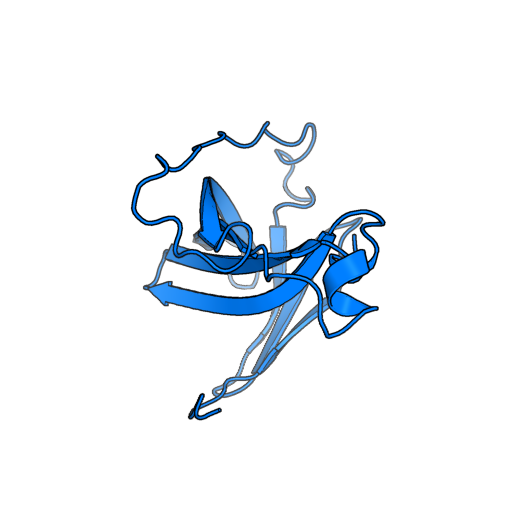53 124 PRO A C 1
ATOM 926 O O . PRO A 1 124 ? 15.543 3.327 4.092 1.00 56.53 124 PRO A O 1
ATOM 929 N N . GLY A 1 125 ? 15.956 3.011 1.914 1.00 69.06 125 GLY A N 1
ATOM 930 C CA . GLY A 1 125 ? 14.931 2.003 1.650 1.00 69.06 125 GLY A CA 1
ATOM 931 C C . GLY A 1 125 ? 15.267 0.567 2.083 1.00 69.06 125 GLY A C 1
ATOM 932 O O . GLY A 1 125 ? 16.151 0.315 2.898 1.00 69.06 125 GLY A O 1
ATOM 933 N N . GLY A 1 126 ? 14.513 -0.398 1.551 1.00 75.12 126 GLY A N 1
ATOM 934 C CA . GLY A 1 126 ? 14.642 -1.824 1.864 1.00 75.12 126 GLY A CA 1
ATOM 935 C C . GLY A 1 126 ? 14.181 -2.730 0.721 1.00 75.12 126 GLY A C 1
ATOM 936 O O . GLY A 1 126 ? 13.846 -2.253 -0.364 1.00 75.12 126 GLY A O 1
ATOM 937 N N . TYR A 1 127 ? 14.186 -4.040 0.969 1.00 78.00 127 TYR A N 1
ATOM 938 C CA . TYR A 1 127 ? 13.690 -5.053 0.036 1.00 78.00 127 TYR A CA 1
ATOM 939 C C . TYR A 1 127 ? 12.222 -5.356 0.322 1.00 78.00 127 TYR A C 1
ATOM 941 O O . TYR A 1 127 ? 11.832 -5.521 1.478 1.00 78.00 127 TYR A O 1
ATOM 949 N N . PHE A 1 128 ? 11.437 -5.461 -0.740 1.00 77.88 128 PHE A N 1
ATOM 950 C CA . PHE A 1 128 ? 10.022 -5.785 -0.701 1.00 77.88 128 PHE A CA 1
ATOM 951 C C . PHE A 1 128 ? 9.779 -7.032 -1.542 1.00 77.88 128 PHE A C 1
ATOM 953 O O . PHE A 1 128 ? 10.362 -7.185 -2.617 1.00 77.88 128 PHE A O 1
ATOM 960 N N . VAL A 1 129 ? 8.929 -7.916 -1.027 1.00 78.81 129 VAL A N 1
ATOM 961 C CA . VAL A 1 129 ? 8.498 -9.143 -1.694 1.00 78.81 129 VAL A CA 1
ATOM 962 C C . VAL A 1 129 ? 6.982 -9.097 -1.761 1.00 78.81 129 VAL A C 1
ATOM 964 O O . VAL A 1 129 ? 6.323 -8.957 -0.731 1.00 78.81 129 VAL A O 1
ATOM 967 N N . LEU A 1 130 ? 6.448 -9.173 -2.972 1.00 74.81 130 LEU A N 1
ATOM 968 C CA . LEU A 1 130 ? 5.027 -9.302 -3.235 1.00 74.81 130 LEU A CA 1
ATOM 969 C C . LEU A 1 130 ? 4.783 -10.711 -3.765 1.00 74.81 130 LEU A C 1
ATOM 971 O O . LEU A 1 130 ? 5.438 -11.111 -4.726 1.00 74.81 130 LEU A O 1
ATOM 975 N N . THR A 1 131 ? 3.839 -11.424 -3.165 1.00 81.00 131 THR A N 1
ATOM 976 C CA . THR A 1 131 ? 3.392 -12.731 -3.649 1.00 81.00 131 THR A CA 1
ATOM 977 C C . THR A 1 131 ? 1.953 -12.596 -4.121 1.00 81.00 131 THR A C 1
ATOM 979 O O . THR A 1 131 ? 1.130 -11.988 -3.434 1.00 81.00 131 THR A O 1
ATOM 982 N N . LYS A 1 132 ? 1.651 -13.129 -5.301 1.00 78.69 132 LYS A N 1
ATOM 983 C CA . LYS A 1 132 ? 0.302 -13.193 -5.846 1.00 78.69 132 LYS A CA 1
ATOM 984 C C . LYS A 1 132 ? -0.548 -14.101 -4.960 1.00 78.69 132 LYS A C 1
ATOM 986 O O . LYS A 1 132 ? -0.116 -15.181 -4.569 1.00 78.69 132 LYS A O 1
ATOM 991 N N . VAL A 1 133 ? -1.758 -13.651 -4.657 1.00 75.94 133 VAL A N 1
ATOM 992 C CA . VAL A 1 133 ? -2.765 -14.437 -3.946 1.00 75.94 133 VAL A CA 1
ATOM 993 C C . VAL A 1 133 ? -3.988 -14.483 -4.854 1.00 75.94 133 VAL A C 1
ATOM 995 O O . VAL A 1 133 ? -4.499 -13.433 -5.240 1.00 75.94 133 VAL A O 1
ATOM 998 N N . ASP A 1 134 ? -4.391 -15.686 -5.263 1.00 71.88 134 ASP A N 1
ATOM 999 C CA . ASP A 1 134 ? -5.492 -15.891 -6.216 1.00 71.88 134 ASP A CA 1
ATOM 1000 C C . ASP A 1 134 ? -6.877 -15.832 -5.556 1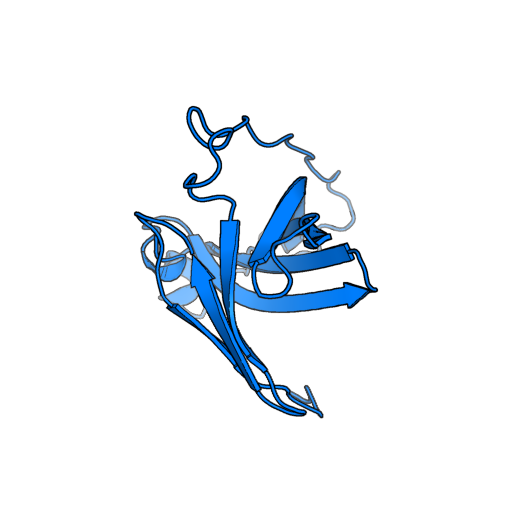.00 71.88 134 ASP A C 1
ATOM 1002 O O . ASP A 1 134 ? -7.870 -15.628 -6.252 1.00 71.88 134 ASP A O 1
ATOM 1006 N N . ASP A 1 135 ? -6.940 -15.976 -4.229 1.00 63.66 135 ASP A N 1
ATOM 1007 C CA . ASP A 1 135 ? -8.183 -15.963 -3.464 1.00 63.66 135 ASP A CA 1
ATOM 1008 C C . ASP A 1 135 ? -8.002 -15.230 -2.126 1.00 63.66 135 ASP A C 1
ATOM 1010 O O . ASP A 1 135 ? -7.092 -15.533 -1.351 1.00 63.66 135 ASP A O 1
ATOM 1014 N N . CYS A 1 136 ? -8.861 -14.245 -1.876 1.00 53.31 136 CYS A N 1
ATOM 1015 C CA . CYS A 1 136 ? -8.916 -13.471 -0.636 1.00 53.31 136 CYS A CA 1
ATOM 1016 C C . CYS A 1 136 ? -10.254 -13.755 0.060 1.00 53.31 136 CYS A C 1
ATOM 1018 O O . CYS A 1 136 ? -11.019 -12.822 0.305 1.00 53.31 136 CYS A O 1
ATOM 1020 N N . ASP A 1 137 ? -10.563 -15.025 0.322 1.00 42.91 137 ASP A N 1
ATOM 1021 C CA . ASP A 1 137 ? -11.717 -15.394 1.148 1.00 42.91 137 ASP A CA 1
ATOM 1022 C C . ASP A 1 137 ? -11.297 -15.378 2.641 1.00 42.91 137 ASP A C 1
ATOM 1024 O O . ASP A 1 137 ? -10.236 -15.926 2.970 1.00 42.91 137 ASP A O 1
ATOM 1028 N N . PRO A 1 138 ? -12.037 -14.684 3.532 1.00 51.84 138 PRO A N 1
ATOM 1029 C CA . PRO A 1 138 ? -11.723 -14.565 4.961 1.00 51.84 138 PRO A CA 1
ATOM 1030 C C . PRO A 1 138 ? -11.907 -15.854 5.778 1.00 51.84 138 PRO A C 1
ATOM 1032 O O . PRO A 1 138 ? -12.783 -16.683 5.445 1.00 51.84 138 PRO A O 1
#

Secondary structure (DSSP, 8-state):
--GGG-SSEEEEEEEEEEETTEEEEEEEEEEHHHHHSBTBPP-EEEEEEEEEEEEETTEEEEEEEEEEEEEEEEEEETTEE-TTSPPEEEPPPPPTTTTSTTSTTEEEEEEE-SSEEEEEEPTT--EEEEE--S----

Sequence (138 aa):
INLGANPVLAPAAIYQKIDPPTAVNIIDLVPRIQSLLPGLPPNVLRAEVTTTAYSRVNMPGRVGLVFNSVKLQPVEVMGMEADALPPVGINFPKIPGADGSSGPGYFDILYLDADTLIYKQNDPGGYFVLTKVDDCDP

Foldseek 3Di:
DDQCVDQFKHWDDWDWDDDPQKIWIKTWIWGVVCVVDPPFQTKIKIKIWIWGWDADDPQRQKIFIDGAWIKIDTQDDRNHGRPVDDIDTDGDDDDPPQPDPQHQRMKGFPDDDPFWTWIWGHPVTGIDIGGDDPDDDD